Protein AF-R9GY63-F1 (afdb_monomer)

Organism: NCBI:txid1150600

Mean predicted aligned error: 8.86 Å

Radius of gyration: 13.2 Å; Cα contacts (8 Å, |Δi|>4): 32; chains: 1; bounding box: 33×24×26 Å

Foldseek 3Di:
DDPVVQQVQWDWDDDPNDIDTHGDPVSVVVVCVVVVPPVVVVVVVVVVPD

Structure (mmCIF, N/CA/C/O backbone):
data_AF-R9GY63-F1
#
_entry.id   AF-R9GY63-F1
#
loop_
_atom_site.group_PDB
_atom_site.id
_atom_site.type_symbol
_atom_site.label_atom_id
_atom_site.label_alt_id
_atom_site.label_comp_id
_atom_site.label_asym_id
_atom_site.label_entity_id
_atom_site.label_seq_id
_atom_site.pdbx_PDB_ins_code
_atom_site.Cartn_x
_atom_site.Cartn_y
_atom_site.Cartn_z
_atom_site.occupancy
_atom_site.B_iso_or_equiv
_atom_site.auth_seq_id
_atom_site.auth_comp_id
_atom_site.auth_asym_id
_atom_site.auth_atom_id
_atom_site.pdbx_PDB_model_num
ATOM 1 N N . MET A 1 1 ? 7.472 -2.427 -12.458 1.00 65.88 1 MET A N 1
ATOM 2 C CA . MET A 1 1 ? 6.916 -3.415 -11.520 1.00 65.88 1 MET A CA 1
ATOM 3 C C . MET A 1 1 ? 5.427 -3.401 -11.749 1.00 65.88 1 MET A C 1
ATOM 5 O O . MET A 1 1 ? 4.859 -2.313 -11.783 1.00 65.88 1 MET A O 1
ATOM 9 N N . GLU A 1 2 ? 4.839 -4.569 -11.958 1.00 83.75 2 GLU A N 1
ATOM 10 C CA . GLU A 1 2 ? 3.412 -4.686 -12.237 1.00 83.75 2 GLU A CA 1
ATOM 11 C C . GLU A 1 2 ? 2.629 -4.853 -10.932 1.00 83.75 2 GLU A C 1
ATOM 13 O O . GLU A 1 2 ? 3.107 -5.471 -9.978 1.00 83.75 2 GLU A O 1
ATOM 18 N N . PHE A 1 3 ? 1.423 -4.287 -10.876 1.00 84.56 3 PHE A N 1
ATOM 19 C CA . PHE A 1 3 ? 0.590 -4.287 -9.670 1.00 84.56 3 PHE A CA 1
ATOM 20 C C . PHE A 1 3 ? 0.296 -5.704 -9.156 1.00 84.56 3 PHE A C 1
ATOM 22 O O . PHE A 1 3 ? 0.379 -5.947 -7.954 1.00 84.56 3 PHE A O 1
ATOM 29 N N . ASP A 1 4 ? 0.001 -6.638 -10.061 1.00 89.44 4 ASP A N 1
ATOM 30 C CA . ASP A 1 4 ? -0.388 -8.007 -9.707 1.00 89.44 4 ASP A CA 1
ATOM 31 C C . ASP A 1 4 ? 0.731 -8.769 -8.984 1.00 89.44 4 ASP A C 1
ATOM 33 O O . ASP A 1 4 ? 0.472 -9.506 -8.031 1.00 89.44 4 ASP A O 1
ATOM 37 N N . GLU A 1 5 ? 1.986 -8.543 -9.384 1.00 86.94 5 GLU A N 1
ATOM 38 C CA . GLU A 1 5 ? 3.165 -9.130 -8.740 1.00 86.94 5 GLU A CA 1
ATOM 39 C C . GLU A 1 5 ? 3.319 -8.611 -7.301 1.00 86.94 5 GLU A C 1
ATOM 41 O O . GLU A 1 5 ? 3.485 -9.391 -6.361 1.00 86.94 5 GLU A O 1
ATOM 46 N N . ALA A 1 6 ? 3.184 -7.297 -7.104 1.00 87.06 6 ALA A N 1
ATOM 47 C CA . ALA A 1 6 ? 3.274 -6.681 -5.782 1.00 87.06 6 ALA A CA 1
ATOM 48 C C . ALA A 1 6 ? 2.098 -7.078 -4.872 1.00 87.06 6 ALA A C 1
ATOM 50 O O . ALA A 1 6 ? 2.283 -7.318 -3.677 1.00 87.06 6 ALA A O 1
ATOM 51 N N . TYR A 1 7 ? 0.888 -7.175 -5.432 1.00 89.81 7 TYR A N 1
ATOM 52 C CA . TYR A 1 7 ? -0.321 -7.538 -4.695 1.00 89.81 7 TYR A CA 1
ATOM 53 C C . TYR A 1 7 ? -0.334 -9.013 -4.272 1.00 89.81 7 TYR A C 1
ATOM 55 O O . TYR A 1 7 ? -0.905 -9.357 -3.232 1.00 89.81 7 TYR A O 1
ATOM 63 N N . HIS A 1 8 ? 0.327 -9.899 -5.023 1.00 93.50 8 HIS A N 1
ATOM 64 C CA . HIS A 1 8 ? 0.525 -11.285 -4.597 1.00 93.50 8 HIS A CA 1
ATOM 65 C C . HIS A 1 8 ? 1.316 -11.367 -3.282 1.00 93.50 8 HIS A C 1
ATOM 67 O O . HIS A 1 8 ? 0.965 -12.147 -2.401 1.00 93.50 8 HIS A O 1
ATOM 73 N N . ASN A 1 9 ? 2.312 -10.493 -3.116 1.00 92.75 9 ASN A N 1
ATOM 74 C CA . ASN A 1 9 ? 3.178 -10.441 -1.938 1.00 92.75 9 ASN A CA 1
ATOM 75 C C . ASN A 1 9 ? 2.642 -9.525 -0.818 1.00 92.75 9 ASN A C 1
ATOM 77 O O . ASN A 1 9 ? 3.394 -9.144 0.083 1.00 92.75 9 ASN A O 1
ATOM 81 N N . ARG A 1 10 ? 1.372 -9.110 -0.869 1.00 94.56 10 ARG A N 1
ATOM 82 C CA . ARG A 1 10 ? 0.768 -8.251 0.162 1.00 94.56 10 ARG A CA 1
ATOM 83 C C . ARG A 1 10 ? 0.817 -8.900 1.550 1.00 94.56 10 ARG A C 1
ATOM 85 O O . ARG A 1 10 ? 0.835 -10.122 1.681 1.00 94.56 10 ARG A O 1
ATOM 92 N N . VAL A 1 11 ? 0.781 -8.069 2.583 1.00 95.69 11 VAL A N 1
ATOM 93 C CA . VAL A 1 11 ? 0.646 -8.498 3.979 1.00 95.69 11 VAL A CA 1
ATOM 94 C C . VAL A 1 11 ? -0.714 -8.073 4.517 1.00 95.69 11 VAL A C 1
ATOM 96 O O . VAL A 1 11 ? -1.164 -6.956 4.274 1.00 95.69 11 VAL A O 1
ATOM 99 N N . GLU A 1 12 ? -1.383 -8.970 5.230 1.00 96.38 12 GLU A N 1
ATOM 100 C CA . GLU A 1 12 ? -2.64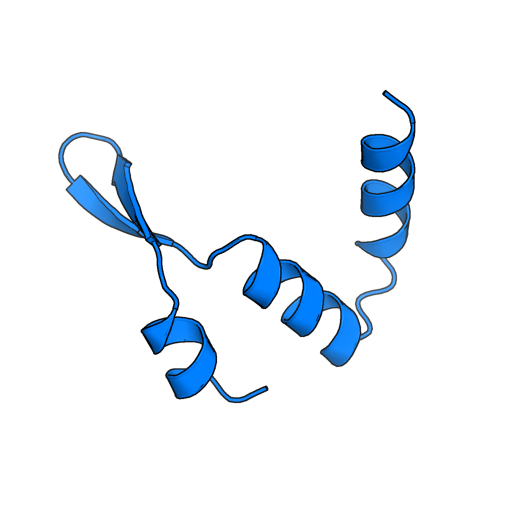6 -8.664 5.901 1.00 96.38 12 GLU A CA 1
ATOM 101 C C . GLU A 1 12 ? -2.368 -8.030 7.267 1.00 96.38 12 GLU A C 1
ATOM 103 O O . GLU A 1 12 ? -1.482 -8.467 8.003 1.00 96.38 12 GLU A O 1
ATOM 108 N N . GLY A 1 13 ? -3.128 -6.994 7.601 1.00 94.19 13 GLY A N 1
ATOM 109 C CA . GLY A 1 13 ? -3.118 -6.351 8.907 1.00 94.19 13 GLY A CA 1
ATOM 110 C C . GLY A 1 13 ? -4.522 -5.927 9.314 1.00 94.19 13 GLY A C 1
ATOM 111 O O . GLY A 1 13 ? -5.472 -6.049 8.541 1.00 94.19 13 GLY A O 1
ATOM 112 N N . GLU A 1 14 ? -4.647 -5.425 10.534 1.00 97.19 14 GLU A N 1
ATOM 113 C CA . GLU A 1 14 ? -5.917 -4.991 11.104 1.00 97.19 14 GLU A CA 1
ATOM 114 C C . GLU A 1 14 ? -5.825 -3.525 11.518 1.00 97.19 14 GLU A C 1
ATOM 116 O O . GLU A 1 14 ? -4.848 -3.111 12.146 1.00 97.19 14 GLU A O 1
ATOM 121 N N . VAL A 1 15 ? -6.825 -2.737 11.127 1.00 95.12 15 VAL A N 1
ATOM 122 C CA . VAL A 1 15 ? -6.976 -1.331 11.513 1.00 95.12 15 VAL A CA 1
ATOM 123 C C . VAL A 1 15 ? -8.444 -1.102 11.826 1.00 95.12 15 VAL A C 1
ATOM 125 O O . VAL A 1 15 ? -9.279 -1.355 10.965 1.00 95.12 15 VAL A O 1
ATOM 128 N N . ASP A 1 16 ? -8.747 -0.635 13.037 1.00 94.62 16 ASP A N 1
ATOM 129 C CA . ASP A 1 16 ? -10.116 -0.358 13.493 1.00 94.62 16 ASP A CA 1
ATOM 130 C C . ASP A 1 16 ? -11.081 -1.536 13.237 1.00 94.62 16 ASP A C 1
ATOM 132 O O . ASP A 1 16 ? -12.140 -1.374 12.630 1.00 94.62 16 ASP A O 1
ATOM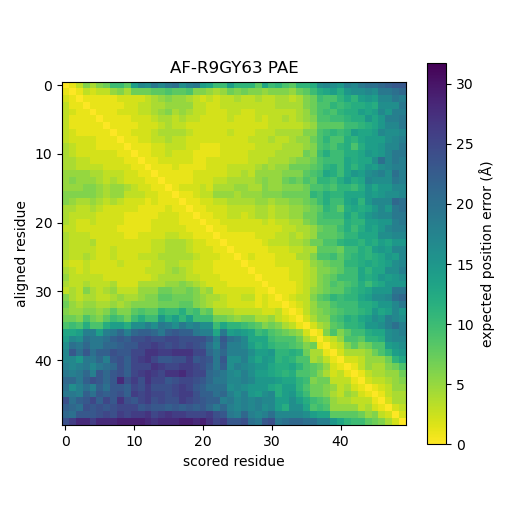 136 N N . ASP A 1 17 ? -10.669 -2.744 13.640 1.00 94.62 17 ASP A N 1
ATOM 137 C CA . ASP A 1 17 ? -11.388 -4.015 13.441 1.00 94.62 17 ASP A CA 1
ATOM 138 C C . ASP A 1 17 ? -11.628 -4.407 11.961 1.00 94.62 17 ASP A C 1
ATOM 140 O O . ASP A 1 17 ? -12.381 -5.337 11.653 1.00 94.62 17 ASP A O 1
ATOM 144 N N . LEU A 1 18 ? -10.971 -3.729 11.010 1.00 96.1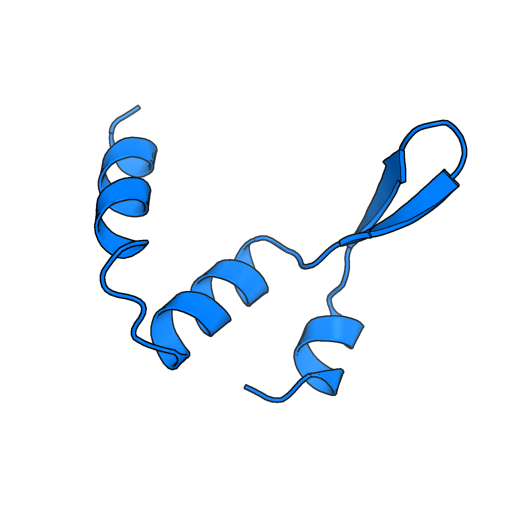2 18 LEU A N 1
ATOM 145 C CA . LEU A 1 18 ? -11.029 -4.037 9.583 1.00 96.12 18 LEU A CA 1
ATOM 146 C C . LEU A 1 18 ? -9.759 -4.754 9.123 1.00 96.12 18 LEU A C 1
ATOM 148 O O . LEU A 1 18 ? -8.642 -4.266 9.300 1.00 96.12 18 LEU A O 1
ATOM 152 N N . LYS A 1 19 ? -9.936 -5.880 8.424 1.00 96.88 19 LYS A N 1
ATOM 153 C CA . LYS A 1 19 ? -8.844 -6.536 7.698 1.00 96.88 19 LYS A CA 1
ATOM 154 C C . LYS A 1 19 ? -8.455 -5.717 6.473 1.00 96.88 19 LYS A C 1
ATOM 156 O O . LYS A 1 19 ? -9.261 -5.523 5.562 1.00 96.88 19 LYS A O 1
ATOM 161 N N . VAL A 1 20 ? -7.202 -5.286 6.431 1.00 96.88 20 VAL A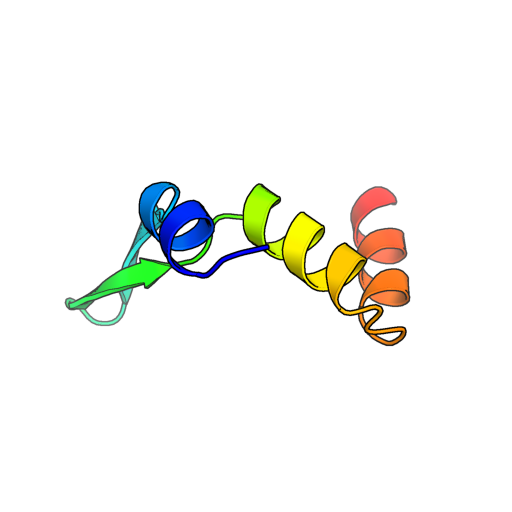 N 1
ATOM 162 C CA . VAL A 1 20 ? -6.634 -4.466 5.361 1.00 96.88 20 VAL A CA 1
ATOM 163 C C . VAL A 1 20 ? -5.418 -5.168 4.766 1.00 96.88 20 VAL A C 1
ATOM 165 O O . VAL A 1 20 ? -4.611 -5.773 5.468 1.00 96.88 20 VAL A O 1
ATOM 168 N N . ASN A 1 21 ? -5.282 -5.076 3.446 1.00 96.44 21 ASN A N 1
ATOM 169 C CA . ASN A 1 21 ? -4.107 -5.542 2.724 1.00 96.44 21 ASN A CA 1
ATOM 170 C C . ASN A 1 21 ? -3.111 -4.391 2.556 1.00 96.44 21 ASN A C 1
ATOM 172 O O . ASN A 1 21 ? -3.445 -3.370 1.954 1.00 96.44 21 ASN A O 1
ATOM 176 N N . PHE A 1 22 ? -1.880 -4.577 3.017 1.00 93.69 22 PHE A N 1
ATOM 177 C CA . PHE A 1 22 ? -0.788 -3.625 2.863 1.00 93.69 22 PHE A CA 1
ATOM 178 C C . PHE A 1 22 ? 0.268 -4.154 1.894 1.00 93.69 22 PHE A C 1
ATOM 180 O O . PHE A 1 22 ? 0.490 -5.359 1.767 1.00 93.69 22 PHE A O 1
ATOM 187 N N . ILE A 1 23 ? 0.965 -3.239 1.226 1.00 91.62 23 ILE A N 1
ATOM 188 C C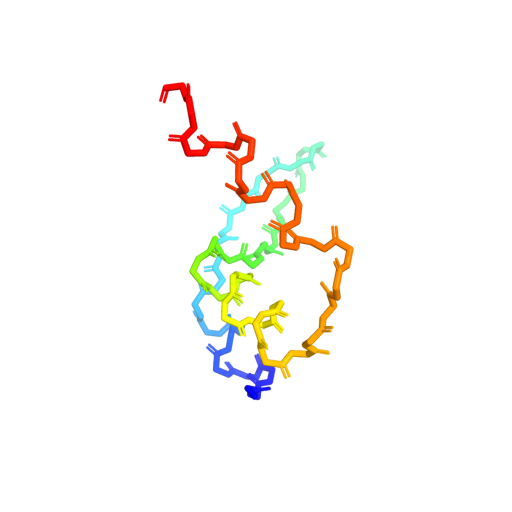A . ILE A 1 23 ? 2.189 -3.580 0.502 1.00 91.62 23 ILE A CA 1
ATOM 189 C C . ILE A 1 23 ? 3.288 -3.942 1.508 1.00 91.62 23 ILE A C 1
ATOM 191 O O . ILE A 1 23 ? 3.441 -3.280 2.536 1.00 91.62 23 ILE A O 1
ATOM 195 N N . ASN A 1 24 ? 4.064 -4.988 1.226 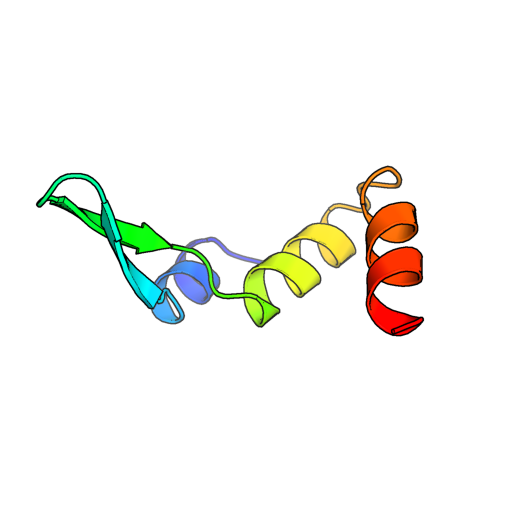1.00 90.00 24 ASN A N 1
ATOM 196 C CA . ASN A 1 24 ? 5.208 -5.316 2.071 1.00 90.00 24 ASN A CA 1
ATOM 197 C C . ASN A 1 24 ? 6.376 -4.338 1.839 1.00 90.00 24 ASN A C 1
ATOM 199 O O . ASN A 1 24 ? 6.473 -3.676 0.804 1.00 90.00 24 ASN A O 1
ATOM 203 N N . VAL A 1 25 ? 7.303 -4.286 2.798 1.00 84.94 25 VAL A N 1
ATOM 204 C CA . VAL A 1 25 ? 8.451 -3.363 2.775 1.00 84.94 25 VAL A CA 1
ATOM 205 C C . VAL A 1 25 ? 9.354 -3.576 1.553 1.00 84.94 25 VAL A C 1
ATOM 207 O O . VAL A 1 25 ? 9.846 -2.606 0.982 1.00 84.94 25 VAL A O 1
ATOM 210 N N . GLY A 1 26 ? 9.560 -4.824 1.126 1.00 86.69 26 GLY A N 1
ATOM 211 C CA . GLY A 1 26 ? 10.394 -5.146 -0.033 1.00 86.69 26 GLY A CA 1
ATOM 212 C C . GLY A 1 26 ? 9.812 -4.609 -1.340 1.00 86.69 26 GLY A C 1
ATOM 213 O O . GLY A 1 26 ? 10.518 -3.954 -2.105 1.00 86.69 26 GLY A O 1
ATOM 214 N N . GLU A 1 27 ? 8.518 -4.824 -1.573 1.00 87.75 27 GLU A N 1
ATOM 215 C CA . GLU A 1 27 ? 7.812 -4.300 -2.748 1.00 87.75 27 GLU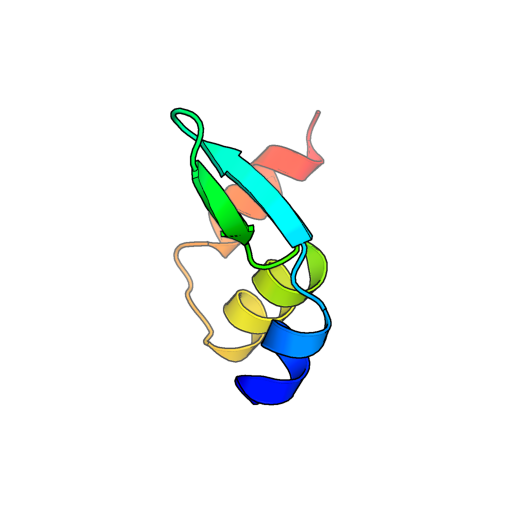 A CA 1
ATOM 216 C C . GLU 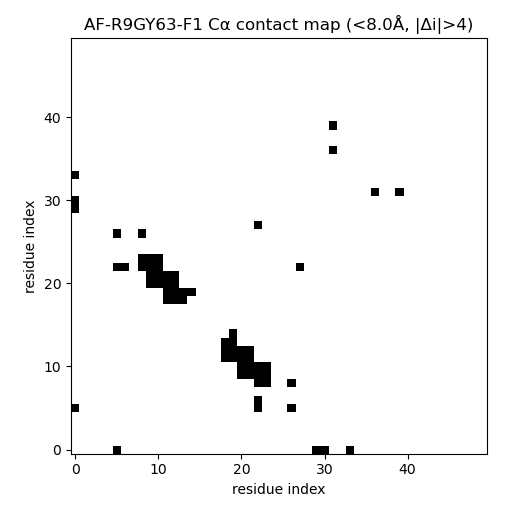A 1 27 ? 7.679 -2.773 -2.691 1.00 87.75 27 GLU A C 1
ATOM 218 O O . GLU A 1 27 ? 7.820 -2.102 -3.710 1.00 87.75 27 GLU A O 1
ATOM 223 N N . PHE A 1 28 ? 7.511 -2.192 -1.500 1.00 84.00 28 PHE A N 1
ATOM 224 C CA . PHE A 1 28 ? 7.519 -0.739 -1.326 1.00 84.00 28 PHE A CA 1
ATOM 225 C C . PHE A 1 28 ? 8.856 -0.109 -1.751 1.00 84.00 28 PHE A C 1
ATOM 227 O O . PHE A 1 28 ? 8.866 0.858 -2.513 1.00 84.00 28 PHE A O 1
ATOM 234 N N . ILE A 1 29 ? 9.987 -0.681 -1.317 1.00 83.62 29 ILE A N 1
ATOM 235 C CA . ILE A 1 29 ? 11.330 -0.209 -1.693 1.00 83.62 29 ILE A CA 1
ATOM 236 C C . ILE A 1 29 ? 11.545 -0.346 -3.201 1.00 83.62 29 ILE A C 1
ATOM 238 O O . ILE A 1 29 ? 11.870 0.644 -3.855 1.00 83.62 29 ILE A O 1
ATOM 242 N N . LYS A 1 30 ? 11.296 -1.534 -3.768 1.00 83.75 30 LYS A N 1
ATOM 243 C CA . LYS A 1 30 ? 11.439 -1.777 -5.211 1.00 83.75 30 LYS A CA 1
ATOM 244 C C . LYS A 1 30 ? 10.582 -0.808 -6.042 1.00 83.75 30 LYS A C 1
ATOM 246 O O . LYS A 1 30 ? 11.030 -0.325 -7.080 1.00 83.75 30 LYS A O 1
ATOM 251 N N . ASN A 1 31 ? 9.354 -0.506 -5.605 1.00 79.50 31 ASN A N 1
ATOM 252 C CA . ASN A 1 31 ? 8.468 0.429 -6.300 1.00 79.50 31 ASN A CA 1
ATOM 253 C C . ASN A 1 31 ? 9.005 1.869 -6.236 1.00 79.50 31 ASN A C 1
ATOM 255 O O . ASN A 1 31 ? 9.009 2.590 -7.236 1.00 79.50 31 ASN A O 1
ATOM 259 N N . ASN A 1 32 ? 9.517 2.293 -5.080 1.00 75.19 32 ASN A N 1
ATOM 260 C CA . ASN A 1 32 ? 10.107 3.624 -4.924 1.00 75.19 32 ASN A CA 1
ATOM 261 C C . ASN A 1 32 ? 11.407 3.785 -5.731 1.00 75.19 32 ASN A C 1
ATOM 263 O O . ASN A 1 32 ? 11.630 4.840 -6.327 1.00 75.19 32 ASN A O 1
ATOM 267 N N . GLU A 1 33 ? 12.227 2.734 -5.822 1.00 77.62 33 GLU A N 1
ATOM 268 C CA . GLU A 1 33 ? 13.424 2.696 -6.671 1.00 77.62 33 GLU A CA 1
ATOM 269 C C . GLU A 1 33 ? 13.063 2.759 -8.163 1.00 77.62 33 GLU A C 1
ATOM 271 O O . GLU A 1 33 ? 13.629 3.568 -8.899 1.00 77.62 33 GLU A O 1
ATOM 276 N N . ALA A 1 34 ? 12.074 1.972 -8.604 1.00 77.06 34 ALA A N 1
ATOM 277 C CA . ALA A 1 34 ? 11.630 1.936 -9.998 1.00 77.06 34 ALA A CA 1
ATOM 278 C C . ALA A 1 34 ? 10.959 3.243 -10.460 1.00 77.06 34 ALA A C 1
ATOM 280 O O . ALA A 1 34 ? 11.092 3.629 -11.620 1.00 77.06 34 ALA A O 1
ATOM 281 N N . THR A 1 35 ? 10.244 3.936 -9.569 1.00 71.06 35 THR A N 1
ATOM 282 C CA . THR A 1 35 ? 9.546 5.196 -9.891 1.00 71.06 35 THR A CA 1
ATOM 283 C C . THR A 1 35 ? 10.439 6.436 -9.780 1.00 71.06 35 THR A C 1
ATOM 285 O O . THR A 1 35 ? 10.026 7.523 -10.185 1.00 71.06 35 THR A O 1
ATOM 288 N N . GLY A 1 36 ? 11.665 6.305 -9.255 1.00 61.44 36 GLY A N 1
ATOM 289 C CA . GLY A 1 36 ? 12.638 7.397 -9.195 1.00 61.44 36 GLY A CA 1
ATOM 290 C C . GLY A 1 36 ? 12.215 8.570 -8.304 1.00 61.44 36 GLY A C 1
ATOM 291 O O . GLY A 1 36 ? 12.654 9.705 -8.527 1.00 61.44 36 GLY A O 1
ATOM 292 N N . ARG A 1 37 ? 11.358 8.338 -7.298 1.00 58.88 37 ARG A N 1
ATOM 293 C CA . ARG A 1 37 ? 10.910 9.381 -6.363 1.00 58.88 37 ARG A CA 1
ATOM 294 C C . ARG A 1 37 ? 12.075 9.848 -5.488 1.00 58.88 37 ARG A C 1
ATOM 296 O O . ARG A 1 37 ? 12.321 9.357 -4.394 1.00 58.88 37 ARG A O 1
ATOM 303 N N . LYS A 1 38 ? 12.774 10.880 -5.968 1.00 55.44 38 LYS A N 1
ATOM 304 C CA . LYS A 1 38 ? 13.914 11.544 -5.308 1.00 55.44 38 LYS A CA 1
ATOM 305 C C . LYS A 1 38 ? 13.647 12.020 -3.871 1.00 55.44 38 LYS A C 1
ATOM 307 O O . LYS A 1 38 ? 14.604 12.316 -3.166 1.00 55.44 38 LYS A O 1
ATOM 312 N N . LYS A 1 39 ? 12.384 12.109 -3.441 1.00 56.06 39 LYS A N 1
ATOM 313 C CA . LYS A 1 39 ? 12.009 12.499 -2.077 1.00 56.06 39 LYS A CA 1
ATOM 314 C C . LYS A 1 39 ? 12.200 11.360 -1.059 1.00 56.06 39 LYS A C 1
ATOM 316 O O . LYS A 1 39 ? 12.530 11.652 0.080 1.00 56.06 39 LYS A O 1
ATOM 321 N N . ASP A 1 40 ? 12.121 10.096 -1.485 1.00 54.72 40 ASP A N 1
ATOM 322 C CA . ASP A 1 40 ? 12.115 8.927 -0.586 1.00 54.72 40 ASP A CA 1
ATOM 323 C C . ASP A 1 40 ? 13.526 8.364 -0.295 1.00 54.72 40 ASP A C 1
ATOM 325 O O . ASP A 1 40 ? 13.755 7.705 0.719 1.00 54.72 40 ASP A O 1
ATOM 329 N N . LEU A 1 41 ? 14.524 8.671 -1.138 1.00 55.50 41 LEU A N 1
ATOM 330 C CA . LEU A 1 41 ? 15.921 8.248 -0.929 1.00 55.50 41 LEU A CA 1
ATOM 331 C C . LEU A 1 41 ? 16.582 8.924 0.288 1.00 55.50 41 LEU A C 1
ATOM 333 O O . LEU A 1 41 ? 17.495 8.353 0.888 1.00 55.50 41 LEU A O 1
ATOM 337 N N . GLY A 1 42 ? 16.121 10.121 0.665 1.00 57.75 42 GLY A N 1
ATOM 338 C CA . GLY A 1 42 ? 16.598 10.835 1.855 1.00 57.75 42 GLY A CA 1
ATOM 339 C C . GLY A 1 42 ? 16.156 10.180 3.168 1.00 57.75 42 GLY A C 1
ATOM 340 O O . GLY A 1 42 ? 16.922 10.146 4.132 1.00 57.75 42 GLY A O 1
ATOM 341 N N . ASP A 1 43 ? 14.965 9.581 3.185 1.00 57.41 43 ASP A N 1
ATOM 342 C CA . ASP A 1 43 ? 14.397 8.960 4.384 1.00 57.41 43 ASP A CA 1
ATOM 343 C C . ASP A 1 43 ? 14.984 7.560 4.642 1.00 57.41 43 ASP A C 1
ATOM 345 O O . ASP A 1 43 ? 15.250 7.192 5.790 1.00 57.41 43 ASP A O 1
ATOM 349 N N . ILE A 1 44 ? 15.325 6.812 3.583 1.00 58.84 44 ILE A N 1
ATOM 350 C CA . ILE A 1 44 ? 16.023 5.514 3.683 1.00 58.84 44 ILE A CA 1
ATOM 351 C C . ILE A 1 44 ? 17.411 5.666 4.340 1.00 58.84 44 ILE A C 1
ATOM 353 O O . ILE A 1 44 ? 17.839 4.796 5.105 1.00 58.84 44 ILE A O 1
ATOM 357 N N . ALA A 1 45 ? 18.116 6.777 4.097 1.00 60.28 45 ALA A N 1
ATOM 358 C CA . ALA A 1 45 ? 19.415 7.051 4.720 1.00 60.28 45 ALA A CA 1
ATOM 359 C C . ALA A 1 45 ? 19.315 7.309 6.237 1.00 60.28 45 ALA A C 1
ATOM 361 O O . ALA A 1 45 ? 20.242 6.980 6.980 1.00 60.28 45 ALA A O 1
ATOM 362 N N . SER A 1 46 ? 18.189 7.855 6.704 1.00 60.72 46 SER A N 1
ATOM 363 C CA . SER A 1 46 ? 17.939 8.126 8.125 1.00 60.72 46 SER A CA 1
ATOM 364 C C . SER A 1 46 ? 17.597 6.856 8.915 1.00 60.72 46 SER A C 1
ATOM 366 O O . SER A 1 46 ? 17.978 6.735 10.077 1.00 60.72 46 SER A O 1
ATOM 368 N N . LEU A 1 47 ? 16.951 5.874 8.278 1.00 56.16 47 LEU A N 1
ATOM 369 C CA . LEU A 1 47 ? 16.592 4.585 8.888 1.00 56.16 47 LEU A CA 1
ATOM 370 C C . LEU A 1 47 ? 17.779 3.615 9.038 1.00 56.16 47 LEU A C 1
ATOM 372 O O . LEU A 1 47 ? 17.808 2.844 9.988 1.00 56.16 47 LEU A O 1
ATOM 376 N N . LYS A 1 48 ? 18.787 3.670 8.154 1.00 58.38 48 LYS A N 1
ATOM 377 C CA . LYS A 1 48 ? 19.992 2.810 8.228 1.00 58.38 48 LYS A CA 1
ATOM 378 C C . LYS A 1 48 ? 21.027 3.237 9.283 1.00 58.38 48 LYS A C 1
ATOM 380 O O . LYS A 1 48 ? 22.049 2.572 9.425 1.00 58.38 48 LYS A O 1
ATOM 385 N N . LYS A 1 49 ? 20.811 4.359 9.979 1.00 54.00 49 LYS A N 1
ATOM 386 C CA . LYS A 1 49 ? 21.767 4.955 10.933 1.00 54.00 49 LYS A CA 1
ATOM 387 C C . LYS A 1 49 ? 21.438 4.708 12.414 1.00 54.00 49 LYS A C 1
ATOM 389 O O . LYS A 1 49 ? 22.089 5.316 13.263 1.00 54.00 49 LYS A O 1
ATOM 394 N N . ARG A 1 50 ? 20.457 3.859 12.728 1.00 43.50 50 ARG A N 1
ATOM 395 C CA . ARG A 1 50 ? 20.159 3.412 14.098 1.00 43.50 50 ARG A CA 1
ATOM 396 C C . ARG A 1 50 ? 20.496 1.946 14.290 1.00 43.50 50 ARG A C 1
ATOM 398 O O . ARG A 1 50 ? 20.248 1.173 13.342 1.00 43.50 50 ARG A O 1
#

Solvent-accessible surface area (backbone atoms only — not comparable to full-atom values): 3203 Å² total; per-residue (Å²): 135,59,68,69,67,46,58,71,58,41,40,82,47,76,57,95,93,36,84,42,81,38,77,33,71,69,53,49,50,53,49,46,63,74,68,63,51,77,76,56,62,64,56,57,60,62,63,72,74,112

pLDDT: me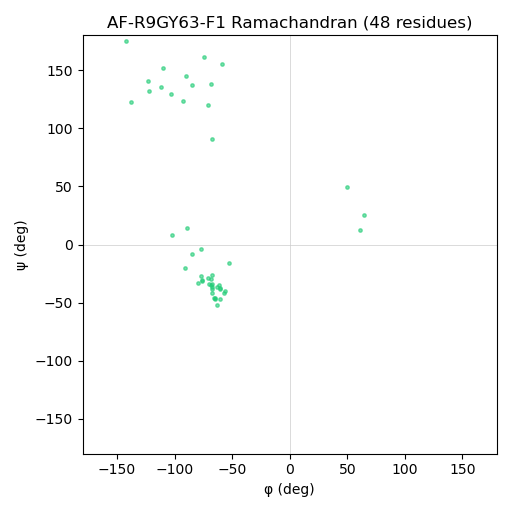an 78.76, std 16.09, range [43.5, 97.19]

Sequence (50 aa):
MEFDEAYHNRVEGEVDDLKVNFINVGEFIKNNEATGRKKDLGDIASLKKR

Nearest PDB structures (foldseek):
  6wwa-assembly1_B  TM=5.895E-01  e=6.230E+00  Homo sapiens
  4aih-assembly1_A  TM=3.469E-01  e=5.805E+00  Yersinia pseudotuberculosis YPIII

Secondary structure (DSSP, 8-state):
--HHHHHHT-EEEEETTEEEEE--HHHHHHHHHHHT-TTTHHHHHHHTT-